Protein AF-A0A1I2U580-F1 (afdb_monomer_lite)

Organism: NCBI:txid582675

Structure (mmCIF, N/CA/C/O backbone):
data_AF-A0A1I2U580-F1
#
_entry.id   AF-A0A1I2U580-F1
#
loop_
_atom_site.group_PDB
_atom_site.id
_atom_site.type_symbol
_atom_site.label_atom_id
_atom_site.label_alt_id
_atom_site.label_comp_id
_atom_site.label_asym_id
_atom_site.label_entity_id
_atom_site.label_seq_id
_atom_site.pdbx_PDB_ins_code
_atom_site.Cartn_x
_atom_site.Cartn_y
_atom_site.Cartn_z
_atom_site.occupancy
_atom_site.B_iso_or_equiv
_atom_site.auth_seq_id
_atom_site.auth_comp_id
_atom_site.auth_asym_id
_atom_site.auth_atom_id
_atom_site.pdbx_PDB_model_num
ATOM 1 N N . HIS A 1 1 ? 8.009 1.597 -25.641 1.00 54.72 1 HIS A N 1
ATOM 2 C CA . HIS A 1 1 ? 7.870 2.939 -26.244 1.00 54.72 1 HIS A CA 1
ATOM 3 C C . HIS A 1 1 ? 6.520 3.072 -26.945 1.00 54.72 1 HIS A C 1
ATOM 5 O O . HIS A 1 1 ? 6.481 3.372 -28.128 1.00 54.72 1 HIS A O 1
ATOM 11 N N . ASP A 1 2 ? 5.416 2.841 -26.228 1.00 80.31 2 ASP A N 1
ATOM 12 C CA . ASP A 1 2 ? 4.072 2.912 -26.809 1.00 80.31 2 ASP A CA 1
ATOM 13 C C . ASP A 1 2 ? 3.211 3.863 -25.955 1.00 80.31 2 ASP A C 1
ATOM 15 O O . ASP A 1 2 ? 2.846 3.512 -24.826 1.00 80.31 2 ASP A O 1
ATOM 19 N N . PRO A 1 3 ? 2.983 5.111 -26.410 1.00 82.62 3 PRO A N 1
ATOM 20 C CA . PRO A 1 3 ? 2.355 6.161 -25.606 1.00 82.62 3 PRO A CA 1
ATOM 21 C C . PRO A 1 3 ? 0.949 5.802 -25.115 1.00 82.62 3 PRO A C 1
ATOM 23 O O . PRO A 1 3 ? 0.558 6.216 -24.025 1.00 82.62 3 PRO A O 1
ATOM 26 N N . LEU A 1 4 ? 0.203 5.000 -25.882 1.00 90.56 4 LEU A N 1
ATOM 27 C CA . LEU A 1 4 ? -1.142 4.552 -25.511 1.00 90.56 4 LEU A CA 1
ATOM 28 C C . LEU A 1 4 ? -1.125 3.691 -24.247 1.00 90.56 4 LEU A C 1
ATOM 30 O O . LEU A 1 4 ? -1.851 3.971 -23.293 1.00 90.56 4 LEU A O 1
ATOM 34 N N . TRP A 1 5 ? -0.256 2.680 -24.214 1.00 85.50 5 TRP A N 1
ATOM 35 C CA . TRP A 1 5 ? -0.105 1.813 -23.047 1.00 85.50 5 TRP A CA 1
ATOM 36 C C . TRP A 1 5 ? 0.381 2.582 -21.826 1.00 85.50 5 TRP A C 1
ATOM 38 O O . TRP A 1 5 ? -0.103 2.341 -20.724 1.00 85.50 5 TRP A O 1
ATOM 48 N N . PHE A 1 6 ? 1.279 3.550 -22.017 1.00 82.94 6 PHE A N 1
ATOM 49 C CA . PHE A 1 6 ? 1.729 4.414 -20.931 1.00 82.94 6 PHE A CA 1
ATOM 50 C C . PHE A 1 6 ? 0.571 5.201 -20.300 1.00 82.94 6 PHE A C 1
ATOM 52 O O . PHE A 1 6 ? 0.442 5.211 -19.076 1.00 82.94 6 PHE A O 1
ATOM 59 N N . VAL A 1 7 ? -0.292 5.821 -21.113 1.00 88.69 7 VAL A N 1
ATOM 60 C CA . VAL A 1 7 ? -1.434 6.608 -20.618 1.00 88.69 7 VAL A CA 1
ATOM 61 C C . VAL A 1 7 ? -2.450 5.717 -19.903 1.00 88.69 7 VAL A C 1
ATOM 63 O O . VAL A 1 7 ? -2.867 6.039 -18.791 1.00 88.69 7 VAL A O 1
ATOM 66 N N . LEU A 1 8 ? -2.812 4.580 -20.502 1.00 91.25 8 LEU A N 1
ATOM 67 C CA . LEU A 1 8 ? -3.799 3.662 -19.928 1.00 91.25 8 LEU A CA 1
ATOM 68 C C . LEU A 1 8 ? -3.315 3.042 -18.611 1.00 91.25 8 LEU A C 1
ATOM 70 O O . LEU A 1 8 ? -4.041 3.069 -17.617 1.00 91.25 8 LEU A O 1
ATOM 74 N N . LEU A 1 9 ? -2.083 2.524 -18.580 1.00 87.50 9 LEU A N 1
ATOM 75 C CA . LEU A 1 9 ? -1.513 1.914 -17.376 1.00 87.50 9 LEU A CA 1
ATOM 76 C C . LEU A 1 9 ? -1.306 2.950 -16.270 1.00 87.50 9 LEU A C 1
ATOM 78 O O . LEU A 1 9 ? -1.624 2.671 -15.117 1.00 87.50 9 LEU A O 1
ATOM 82 N N . SER A 1 10 ? -0.850 4.161 -16.610 1.00 85.12 10 SER A N 1
ATOM 83 C CA . SER A 1 10 ? -0.733 5.246 -15.629 1.00 85.12 10 SER A CA 1
ATOM 84 C C . SER A 1 10 ? -2.096 5.613 -15.046 1.00 85.12 10 SER A C 1
ATOM 86 O O . SER A 1 10 ? -2.227 5.719 -13.828 1.00 85.12 10 SER A O 1
ATOM 88 N N . GLY A 1 11 ? -3.129 5.740 -15.887 1.00 86.75 11 GLY A N 1
ATOM 89 C CA . GLY A 1 11 ? -4.498 5.996 -15.438 1.00 86.75 11 GLY A CA 1
ATOM 90 C C . GLY A 1 11 ? -5.009 4.925 -14.472 1.00 86.75 11 GLY A C 1
ATOM 91 O O . GLY A 1 11 ? -5.550 5.257 -13.419 1.00 86.75 11 GLY A O 1
ATOM 92 N N . PHE A 1 12 ? -4.766 3.647 -14.777 1.00 87.00 12 PHE A N 1
ATOM 93 C CA . PHE A 1 12 ? -5.152 2.534 -13.906 1.00 87.00 12 PHE A CA 1
ATOM 94 C C . PHE A 1 12 ? -4.420 2.563 -12.557 1.00 87.00 12 PHE A C 1
ATOM 96 O O . PHE A 1 12 ? -5.037 2.383 -11.506 1.00 87.00 12 PHE A O 1
ATOM 103 N N . VAL A 1 13 ? -3.114 2.846 -12.570 1.00 85.00 13 VAL A N 1
ATOM 104 C CA . VAL A 1 13 ? -2.313 2.979 -11.345 1.00 85.00 13 VAL A CA 1
ATOM 105 C C . VAL A 1 13 ? -2.831 4.125 -10.476 1.00 85.00 13 VAL A C 1
ATOM 107 O O . VAL A 1 13 ? -3.021 3.930 -9.276 1.00 85.00 13 VAL A O 1
ATOM 110 N N . PHE A 1 14 ? -3.109 5.296 -11.059 1.00 82.88 14 PHE A N 1
ATOM 111 C CA . PHE A 1 14 ? -3.647 6.440 -10.315 1.00 82.88 14 PHE A CA 1
ATOM 112 C C . PHE A 1 14 ? -5.050 6.183 -9.766 1.00 82.88 14 PHE A C 1
ATOM 114 O O . PHE A 1 14 ? -5.333 6.577 -8.634 1.00 82.88 14 PHE A O 1
ATOM 121 N N . PHE A 1 15 ? -5.902 5.497 -10.530 1.00 85.19 15 PHE A N 1
ATOM 122 C CA . PHE A 1 15 ? -7.233 5.097 -10.080 1.00 85.19 15 PHE A CA 1
ATOM 123 C C . PHE A 1 15 ? -7.151 4.207 -8.830 1.00 85.19 15 PHE A C 1
ATOM 125 O O . PHE A 1 15 ? -7.734 4.539 -7.798 1.00 85.19 15 PHE A O 1
ATOM 132 N N . ALA A 1 16 ? -6.337 3.146 -8.880 1.00 83.25 16 ALA A N 1
ATOM 133 C CA . ALA A 1 16 ? -6.127 2.253 -7.741 1.00 83.25 16 ALA A CA 1
ATOM 134 C C . ALA A 1 16 ? -5.504 2.979 -6.534 1.00 83.25 16 ALA A C 1
ATOM 136 O O . ALA A 1 16 ? -5.896 2.751 -5.389 1.00 83.25 16 ALA A O 1
ATOM 137 N N . TRP A 1 17 ? -4.556 3.892 -6.775 1.00 80.38 17 TRP A N 1
ATOM 138 C CA . TRP A 1 17 ? -3.964 4.714 -5.719 1.00 80.38 17 TRP A CA 1
ATOM 139 C C . TRP A 1 17 ? -5.017 5.584 -5.014 1.00 80.38 17 TRP A C 1
ATOM 141 O O . TRP A 1 17 ? -5.041 5.620 -3.784 1.00 80.38 17 TRP A O 1
ATOM 151 N N . GLY A 1 18 ? -5.907 6.254 -5.754 1.00 78.56 18 GLY A N 1
ATOM 152 C CA . GLY A 1 18 ? -6.930 7.141 -5.184 1.00 78.56 18 GLY A CA 1
ATOM 153 C C . GLY A 1 18 ? -7.900 6.432 -4.232 1.00 78.56 18 GLY A C 1
ATOM 154 O O . GLY A 1 18 ? -8.187 6.936 -3.139 1.00 78.56 18 GLY A O 1
ATOM 155 N N . GLU A 1 19 ? -8.349 5.232 -4.602 1.00 81.31 19 GLU A N 1
ATOM 156 C CA . GLU A 1 19 ? -9.199 4.405 -3.737 1.00 81.31 19 GLU A CA 1
ATOM 157 C C . GLU A 1 19 ? -8.454 3.978 -2.466 1.00 81.31 19 GLU A C 1
ATOM 159 O O . GLU A 1 19 ? -8.979 4.108 -1.362 1.00 81.31 19 GLU A O 1
ATOM 164 N N . ILE A 1 20 ? -7.191 3.559 -2.584 1.00 78.88 20 ILE A N 1
ATOM 165 C CA . ILE A 1 20 ? -6.354 3.168 -1.441 1.00 78.88 20 ILE A CA 1
ATOM 166 C C . ILE A 1 20 ? -6.173 4.344 -0.464 1.00 78.88 20 ILE A C 1
ATOM 168 O O . ILE A 1 20 ? -6.412 4.184 0.735 1.00 78.88 20 ILE A O 1
ATOM 172 N N . TYR A 1 21 ? -5.806 5.544 -0.928 1.00 75.00 21 TYR A N 1
ATOM 173 C CA . TYR A 1 21 ? -5.573 6.678 -0.015 1.00 75.00 21 TYR A CA 1
ATOM 174 C C . TYR A 1 21 ? -6.812 7.188 0.699 1.00 75.00 21 TYR A C 1
ATOM 176 O O . TYR A 1 21 ? -6.664 7.816 1.745 1.00 75.00 21 TYR A O 1
ATOM 184 N N . SER A 1 22 ? -8.002 6.942 0.162 1.00 78.81 22 SER A N 1
ATOM 185 C CA . SER A 1 22 ? -9.260 7.320 0.809 1.00 78.81 22 SER A CA 1
ATOM 186 C C . SER A 1 22 ? -9.802 6.204 1.715 1.00 78.81 22 SER A C 1
ATOM 188 O O . SER A 1 22 ? -10.264 6.482 2.827 1.00 78.81 22 SER A O 1
ATOM 190 N N . LEU A 1 23 ? -9.675 4.937 1.304 1.00 80.69 23 LEU A N 1
ATOM 191 C CA . LEU A 1 23 ? -10.134 3.770 2.065 1.00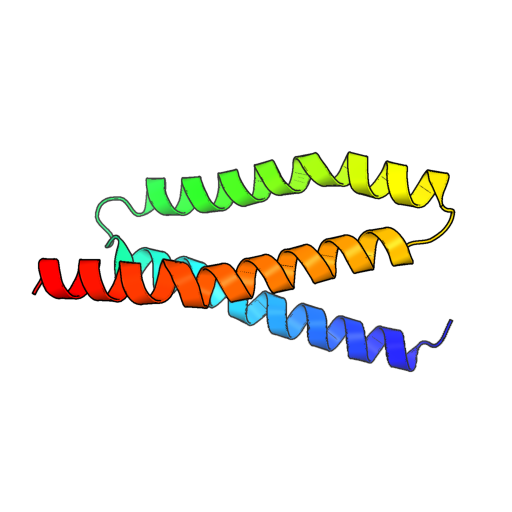 80.69 23 LEU A CA 1
ATOM 192 C C . LEU A 1 23 ? -9.241 3.444 3.267 1.00 80.69 23 LEU A C 1
ATOM 194 O O . LEU A 1 23 ? -9.746 3.061 4.320 1.00 80.69 23 LEU A O 1
ATOM 198 N N . PHE A 1 24 ? -7.918 3.589 3.169 1.00 77.69 24 PHE A N 1
ATOM 199 C CA . PHE A 1 24 ? -7.028 3.243 4.286 1.00 77.69 24 PHE A CA 1
ATOM 200 C C . PHE A 1 24 ? -7.229 4.131 5.527 1.00 77.69 24 PHE A C 1
ATOM 202 O O . PHE A 1 24 ? -7.351 3.590 6.627 1.00 77.69 24 PHE A O 1
ATOM 209 N N . PRO A 1 25 ? -7.305 5.471 5.414 1.00 74.62 25 PRO A N 1
ATOM 210 C CA . PRO A 1 25 ? -7.575 6.323 6.567 1.00 74.62 25 PRO A CA 1
ATOM 211 C C . PRO A 1 25 ? -8.966 6.087 7.158 1.00 74.62 25 PRO A C 1
ATOM 213 O O . PRO A 1 25 ? -9.079 5.956 8.373 1.00 74.62 25 PRO A O 1
ATOM 216 N N . SER A 1 26 ? -10.001 5.967 6.318 1.00 78.31 26 SER A N 1
ATOM 217 C CA . SER A 1 26 ? -11.375 5.713 6.779 1.00 78.31 26 SER A CA 1
ATOM 218 C C . SER A 1 26 ? -11.499 4.363 7.489 1.00 78.31 26 SER A C 1
ATOM 220 O O . SER A 1 26 ? -12.006 4.310 8.603 1.00 78.31 26 SER A O 1
ATOM 222 N N . THR A 1 27 ? -10.923 3.291 6.939 1.00 76.25 27 THR A N 1
ATOM 223 C CA . THR A 1 27 ? -10.900 1.974 7.605 1.00 76.25 27 THR A CA 1
ATOM 224 C C . THR A 1 27 ? -10.091 1.965 8.904 1.00 76.25 27 THR A C 1
ATOM 226 O O . THR A 1 27 ? -10.450 1.248 9.844 1.00 76.25 27 THR A O 1
ATOM 229 N N . CYS A 1 28 ? -9.020 2.760 8.992 1.00 73.69 28 CYS A N 1
ATOM 230 C CA . CYS A 1 28 ? -8.258 2.945 10.225 1.00 73.69 28 CYS A CA 1
ATOM 231 C C . CYS A 1 28 ? -9.106 3.665 11.290 1.00 73.69 28 CYS A C 1
ATOM 233 O O . CYS A 1 28 ? -9.174 3.207 12.432 1.00 73.69 28 CYS A O 1
ATOM 235 N N . THR A 1 29 ? -9.819 4.731 10.913 1.00 73.12 29 THR A N 1
ATOM 236 C CA . THR A 1 29 ? -10.763 5.435 11.793 1.00 73.12 29 THR A CA 1
ATOM 237 C C . THR A 1 29 ? -11.921 4.537 12.232 1.00 73.12 29 THR A C 1
ATOM 239 O O . THR A 1 29 ? -12.227 4.509 13.422 1.00 73.12 29 THR A O 1
ATOM 242 N N . ASP A 1 30 ? -12.503 3.748 11.328 1.00 73.31 30 ASP A N 1
ATOM 243 C CA . ASP A 1 30 ? -13.596 2.818 11.645 1.00 73.31 30 ASP A CA 1
ATOM 244 C C . ASP A 1 30 ? -13.157 1.700 12.603 1.00 73.31 30 ASP A C 1
ATOM 246 O O . ASP A 1 30 ? -13.947 1.230 13.419 1.00 73.31 30 ASP A O 1
ATOM 250 N N . THR A 1 31 ? -11.895 1.262 12.527 1.00 69.94 31 THR A N 1
ATOM 251 C CA . THR A 1 31 ? -11.394 0.141 13.343 1.00 69.94 31 THR A CA 1
ATOM 252 C C . THR A 1 31 ? -10.855 0.588 14.705 1.00 69.94 31 THR A C 1
ATOM 254 O O . THR A 1 31 ? -11.068 -0.100 15.703 1.00 69.94 31 THR A O 1
ATOM 257 N N . PHE A 1 32 ? -10.144 1.719 14.768 1.00 69.88 32 PHE A N 1
ATOM 258 C CA . PHE A 1 32 ? -9.479 2.198 15.990 1.00 69.88 32 PHE A CA 1
ATOM 259 C C . PHE A 1 32 ? -10.214 3.356 16.686 1.00 69.88 32 PHE A C 1
ATOM 261 O O . PHE A 1 32 ? -9.861 3.724 1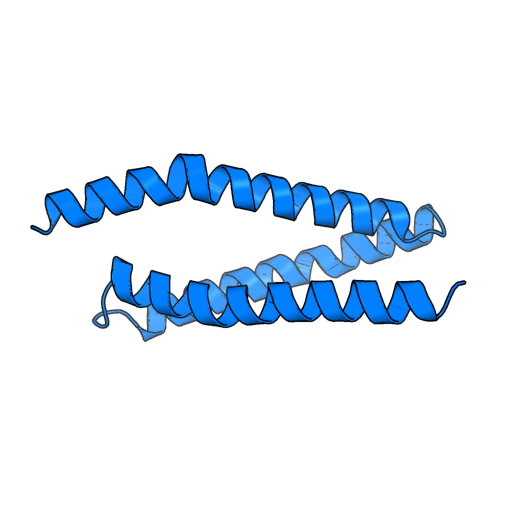7.809 1.00 69.88 32 PHE A O 1
ATOM 268 N N . GLY A 1 33 ? -11.240 3.924 16.049 1.00 67.31 33 GLY A N 1
ATOM 269 C CA . GLY A 1 33 ? -11.996 5.063 16.556 1.00 67.31 33 GLY A CA 1
ATOM 270 C C . GLY A 1 33 ? -11.236 6.391 16.480 1.00 67.31 33 GLY A C 1
ATOM 271 O O . GLY A 1 33 ? -10.065 6.477 16.102 1.00 67.31 33 GLY A O 1
ATOM 272 N N . THR A 1 34 ? -11.913 7.469 16.870 1.00 65.94 34 THR A N 1
ATOM 273 C CA . THR A 1 34 ? -11.390 8.845 16.796 1.00 65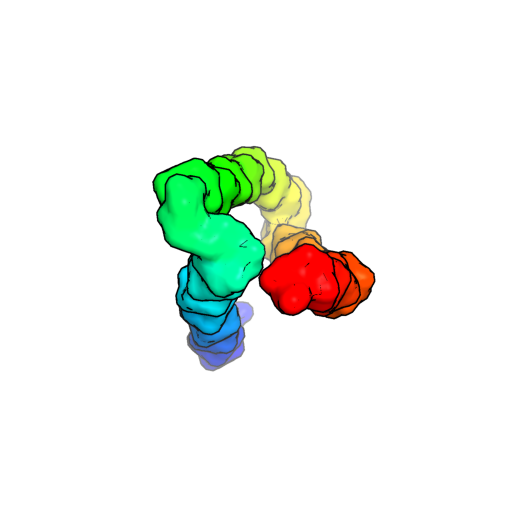.94 34 THR A CA 1
ATOM 274 C C . THR A 1 34 ? -10.537 9.250 18.002 1.00 65.94 34 THR A C 1
ATOM 276 O O . THR A 1 34 ? -9.839 10.261 17.945 1.00 65.94 34 THR A O 1
ATOM 279 N N . LYS A 1 35 ? -10.527 8.449 19.079 1.00 66.56 35 LYS A N 1
ATOM 280 C CA . LYS A 1 35 ? -9.827 8.758 20.341 1.00 66.56 35 LYS 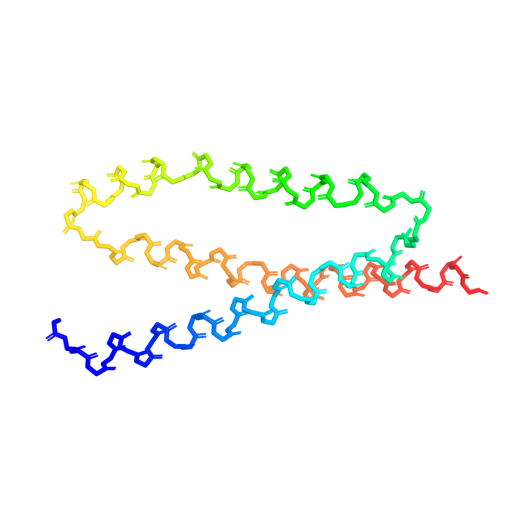A CA 1
ATOM 281 C C . LYS A 1 35 ? -8.310 8.945 20.175 1.00 66.56 35 LYS A C 1
ATOM 283 O O . LYS A 1 35 ? -7.732 9.780 20.860 1.00 66.56 35 LYS A O 1
ATOM 288 N N . PHE A 1 36 ? -7.681 8.210 19.253 1.00 73.25 36 PHE A N 1
ATOM 289 C CA . PHE A 1 36 ? -6.251 8.325 18.919 1.00 73.25 36 PHE A CA 1
ATOM 290 C C . PHE A 1 36 ? -6.026 8.697 17.442 1.00 73.25 36 PHE A C 1
ATOM 292 O O . PHE A 1 36 ? -5.098 8.206 16.799 1.00 73.25 36 PHE A O 1
ATOM 299 N N . ALA A 1 37 ? -6.869 9.573 16.882 1.00 69.38 37 ALA A N 1
ATOM 300 C CA . ALA A 1 37 ? -6.816 9.936 15.462 1.00 69.38 37 ALA A CA 1
ATOM 301 C C . ALA A 1 37 ? -5.443 10.480 15.016 1.00 69.38 37 ALA A C 1
ATOM 303 O O . ALA A 1 37 ? -4.941 10.087 13.964 1.00 69.38 37 ALA A O 1
ATOM 304 N N . ALA A 1 38 ? -4.804 11.329 15.831 1.00 73.94 38 ALA A N 1
ATOM 305 C CA . ALA A 1 38 ? -3.487 11.890 15.519 1.00 73.94 38 ALA A CA 1
ATOM 306 C C . ALA A 1 38 ? -2.387 10.813 15.480 1.00 73.94 38 ALA A C 1
ATOM 308 O O . ALA A 1 38 ? -1.552 10.811 14.579 1.00 73.94 38 ALA A O 1
ATOM 309 N N . THR A 1 39 ? -2.414 9.859 16.415 1.00 75.88 39 THR A N 1
ATOM 310 C CA . THR A 1 39 ? -1.467 8.735 16.461 1.00 75.88 39 THR A CA 1
ATOM 311 C C . THR A 1 39 ? -1.667 7.787 15.280 1.00 75.88 39 THR A C 1
ATOM 313 O O . THR A 1 39 ? -0.692 7.375 14.655 1.00 75.88 39 THR A O 1
ATOM 316 N N . ASN A 1 40 ? -2.919 7.492 14.922 1.00 75.00 40 ASN A N 1
ATOM 317 C CA . ASN A 1 40 ? -3.252 6.628 13.788 1.00 75.00 40 ASN A CA 1
ATOM 318 C C . ASN A 1 40 ? -2.823 7.251 12.452 1.00 75.00 40 ASN A C 1
ATOM 320 O O . ASN A 1 40 ? -2.218 6.577 11.617 1.00 75.00 40 ASN A O 1
ATOM 324 N N . ALA A 1 41 ? -3.075 8.551 12.266 1.00 77.31 41 ALA A N 1
ATOM 325 C CA . ALA A 1 41 ? -2.577 9.287 11.109 1.00 77.31 41 ALA A CA 1
ATOM 326 C C . ALA A 1 41 ? -1.040 9.321 11.092 1.00 77.31 41 ALA A C 1
ATOM 328 O O . ALA A 1 41 ? -0.433 9.063 10.052 1.00 77.31 41 ALA A O 1
ATOM 329 N N . GLY A 1 42 ? -0.409 9.561 12.246 1.00 80.88 42 GLY A N 1
ATOM 330 C CA . GLY A 1 42 ? 1.045 9.524 12.403 1.00 80.88 42 GLY A CA 1
ATOM 331 C C . GLY A 1 42 ? 1.651 8.189 11.969 1.00 80.88 42 GLY A C 1
ATOM 332 O O . GLY A 1 42 ? 2.616 8.180 11.212 1.00 80.88 42 GLY A O 1
ATOM 333 N N . LEU A 1 43 ? 1.041 7.061 12.349 1.00 83.06 43 LEU A N 1
ATOM 334 C CA . LEU A 1 43 ? 1.485 5.727 11.934 1.00 83.06 43 LEU A CA 1
ATOM 335 C C . LEU A 1 43 ? 1.418 5.541 10.408 1.00 83.06 43 LEU A C 1
ATOM 337 O O . LEU A 1 43 ? 2.356 5.005 9.817 1.00 83.06 43 LEU A O 1
ATOM 341 N N . LEU A 1 44 ? 0.347 6.016 9.759 1.00 79.94 44 LEU A N 1
ATOM 342 C CA . LEU A 1 44 ? 0.215 5.960 8.297 1.00 79.94 44 LEU A CA 1
ATOM 343 C C . LEU A 1 44 ? 1.314 6.774 7.597 1.00 79.94 44 LEU A C 1
ATOM 345 O O . LEU A 1 44 ? 1.878 6.317 6.603 1.00 79.94 44 LEU A O 1
ATOM 349 N N . TYR A 1 45 ? 1.656 7.957 8.115 1.00 82.75 45 TYR A N 1
ATOM 350 C CA . TYR A 1 45 ? 2.752 8.763 7.569 1.00 82.75 45 TYR A CA 1
ATOM 351 C C . TYR A 1 45 ? 4.128 8.155 7.840 1.00 82.75 45 TYR A C 1
ATOM 353 O O . TYR A 1 45 ? 4.980 8.189 6.953 1.00 82.75 45 TYR A O 1
ATOM 361 N N . THR A 1 46 ? 4.333 7.533 9.001 1.00 86.25 46 THR A N 1
ATOM 362 C CA . THR A 1 46 ? 5.552 6.765 9.281 1.00 86.25 46 THR A CA 1
ATOM 363 C C . THR A 1 46 ? 5.704 5.626 8.283 1.00 86.25 46 THR A C 1
ATOM 365 O O . THR A 1 46 ? 6.768 5.494 7.690 1.00 86.25 46 THR A O 1
ATOM 368 N N . ALA A 1 47 ? 4.637 4.867 8.007 1.00 85.69 47 ALA A N 1
ATOM 369 C CA . ALA A 1 47 ? 4.670 3.804 7.005 1.00 85.69 47 ALA A CA 1
ATOM 370 C C . ALA A 1 47 ? 5.048 4.333 5.607 1.00 85.69 47 ALA A C 1
ATOM 372 O O . ALA A 1 47 ? 5.882 3.729 4.930 1.00 85.69 47 ALA A O 1
ATOM 373 N N . LYS A 1 48 ? 4.510 5.494 5.195 1.00 82.56 48 LYS A N 1
ATOM 374 C CA . LYS A 1 48 ? 4.920 6.163 3.944 1.00 82.56 48 LYS A CA 1
ATOM 375 C C . LYS A 1 48 ? 6.401 6.550 3.957 1.00 82.56 48 LYS A C 1
ATOM 377 O O . LYS A 1 48 ? 7.101 6.299 2.980 1.00 82.56 48 LYS A O 1
ATOM 382 N N . GLY A 1 49 ? 6.882 7.132 5.056 1.00 84.81 49 GLY A N 1
ATOM 383 C CA . GLY A 1 49 ? 8.288 7.502 5.225 1.00 84.81 49 GLY A CA 1
ATOM 384 C C . GLY A 1 49 ? 9.217 6.290 5.164 1.00 84.81 49 GLY A C 1
ATOM 385 O O . GLY A 1 49 ? 10.215 6.316 4.452 1.00 84.81 49 GLY A O 1
ATOM 386 N N . THR A 1 50 ? 8.853 5.191 5.827 1.00 88.06 50 THR A N 1
ATOM 387 C CA . THR A 1 50 ? 9.601 3.930 5.778 1.00 88.06 50 THR A CA 1
ATOM 388 C C . THR A 1 50 ? 9.640 3.350 4.365 1.00 88.06 50 THR A C 1
ATOM 390 O O . THR A 1 50 ? 10.697 2.907 3.928 1.00 88.06 50 THR A O 1
ATOM 393 N N . ALA A 1 51 ? 8.534 3.401 3.616 1.00 85.31 51 ALA A N 1
ATOM 394 C CA . ALA A 1 51 ? 8.520 2.964 2.221 1.00 85.31 51 ALA A CA 1
ATOM 395 C C . ALA A 1 51 ? 9.438 3.826 1.333 1.00 85.31 51 ALA A C 1
ATOM 397 O O . ALA A 1 51 ? 10.129 3.292 0.465 1.00 85.31 51 ALA A O 1
ATOM 398 N N . ALA A 1 52 ? 9.513 5.139 1.579 1.00 87.62 52 ALA A N 1
ATOM 399 C CA . ALA A 1 52 ? 10.401 6.036 0.839 1.00 87.62 52 ALA A CA 1
ATOM 400 C C . ALA A 1 52 ? 11.893 5.687 1.018 1.00 87.62 52 ALA A C 1
ATOM 402 O O . ALA A 1 52 ? 12.685 5.905 0.102 1.00 87.62 52 ALA A O 1
ATOM 403 N N . LEU A 1 53 ? 12.279 5.071 2.142 1.00 90.75 53 LEU A N 1
ATOM 404 C CA . LEU A 1 53 ? 13.653 4.598 2.369 1.00 90.75 53 LEU A CA 1
ATOM 405 C C . LEU A 1 53 ? 14.064 3.446 1.439 1.00 90.75 53 LEU A C 1
ATOM 407 O O . LEU A 1 53 ? 15.255 3.190 1.288 1.00 90.75 53 LEU A O 1
ATOM 411 N N . LEU A 1 54 ? 13.108 2.762 0.801 1.00 87.19 54 LEU A N 1
ATOM 412 C CA . LEU A 1 54 ? 13.382 1.700 -0.174 1.00 87.19 54 LEU A CA 1
ATOM 413 C C . LEU A 1 54 ? 13.605 2.240 -1.597 1.00 87.19 54 LEU A C 1
ATOM 415 O O . LEU A 1 54 ? 14.101 1.513 -2.458 1.00 87.19 54 LEU A O 1
ATOM 419 N N . VAL A 1 55 ? 13.295 3.514 -1.856 1.00 88.38 55 VAL A N 1
ATOM 420 C CA . VAL A 1 55 ? 13.469 4.144 -3.177 1.00 88.38 55 VAL A CA 1
ATOM 421 C C . VAL A 1 55 ? 14.932 4.128 -3.654 1.00 88.38 55 VAL A C 1
ATOM 423 O O . VAL A 1 55 ? 15.162 3.776 -4.811 1.00 88.38 55 VAL A O 1
ATOM 426 N N . PRO A 1 56 ? 15.949 4.419 -2.816 1.00 88.81 56 PRO A N 1
ATOM 427 C CA . PRO A 1 56 ? 17.350 4.297 -3.222 1.00 88.81 56 PRO A CA 1
ATOM 428 C C . PRO A 1 56 ? 17.733 2.875 -3.651 1.00 88.81 56 PRO A C 1
ATOM 430 O O . PRO A 1 56 ? 18.481 2.708 -4.612 1.00 88.81 56 PRO A O 1
ATOM 433 N N . ALA A 1 57 ? 17.190 1.848 -2.987 1.00 86.56 57 ALA A N 1
ATOM 434 C CA . ALA A 1 57 ? 17.431 0.453 -3.354 1.00 86.56 57 ALA A CA 1
ATOM 435 C C . ALA A 1 57 ? 16.798 0.108 -4.713 1.00 86.56 57 ALA A C 1
ATOM 437 O O . ALA A 1 57 ? 17.431 -0.553 -5.536 1.00 86.56 57 ALA A O 1
ATOM 438 N N . ALA A 1 58 ? 15.590 0.612 -4.986 1.00 85.50 58 ALA A N 1
ATOM 439 C CA . ALA A 1 58 ? 14.954 0.484 -6.297 1.00 85.50 58 ALA A CA 1
ATOM 440 C C . ALA A 1 58 ? 15.772 1.175 -7.404 1.00 85.50 58 ALA A C 1
ATOM 442 O O . ALA A 1 58 ? 15.999 0.588 -8.462 1.00 85.50 58 ALA A O 1
ATOM 443 N N . ASN A 1 59 ? 16.288 2.379 -7.139 1.00 87.12 59 ASN A N 1
ATOM 444 C CA . ASN A 1 59 ? 17.151 3.101 -8.077 1.00 87.12 59 ASN A CA 1
ATOM 445 C C . ASN A 1 59 ? 18.474 2.368 -8.336 1.00 87.12 59 ASN A C 1
ATOM 447 O O . ASN A 1 59 ? 18.978 2.401 -9.455 1.00 87.12 59 ASN A O 1
ATOM 451 N N . TYR A 1 60 ? 19.047 1.705 -7.330 1.00 89.06 60 TYR A N 1
ATOM 452 C CA . TYR A 1 60 ? 20.245 0.883 -7.516 1.00 89.06 60 TYR A CA 1
ATOM 453 C C . TYR A 1 60 ? 19.967 -0.335 -8.413 1.00 89.06 60 TYR A C 1
ATOM 455 O O . TYR A 1 60 ? 20.740 -0.619 -9.326 1.00 89.06 60 TYR A O 1
ATOM 463 N N . LEU A 1 61 ? 18.833 -1.011 -8.201 1.00 85.75 61 LEU A N 1
ATOM 464 C CA . LEU A 1 61 ? 18.362 -2.132 -9.028 1.00 85.75 61 LEU A CA 1
ATOM 465 C C . LEU A 1 61 ? 18.159 -1.737 -10.496 1.00 85.75 61 LEU A C 1
ATOM 467 O O . LEU A 1 61 ? 18.521 -2.484 -11.406 1.00 85.75 61 LEU A O 1
ATOM 471 N N . GLN A 1 62 ? 17.601 -0.549 -10.719 1.00 88.69 62 GLN A N 1
ATOM 472 C CA . GLN A 1 62 ? 17.411 0.005 -12.054 1.00 88.69 62 GLN A CA 1
ATOM 473 C C . GLN A 1 62 ? 18.745 0.351 -12.726 1.00 88.69 62 GLN A C 1
ATOM 475 O O . GLN A 1 62 ? 18.933 0.039 -13.901 1.00 88.69 62 GLN A O 1
ATOM 480 N N . GLN A 1 63 ? 19.687 0.941 -11.987 1.00 86.75 63 GLN A N 1
ATOM 481 C CA . GLN A 1 63 ? 21.017 1.272 -12.505 1.00 86.75 63 GLN A CA 1
ATOM 482 C C . GLN A 1 63 ? 21.833 0.028 -12.874 1.00 86.75 63 GLN A C 1
ATOM 484 O O . GLN A 1 63 ? 22.517 0.038 -13.894 1.00 86.75 63 GLN A O 1
ATOM 489 N N . SER A 1 64 ? 21.753 -1.046 -12.084 1.00 84.44 64 SER A N 1
ATOM 490 C CA . SER A 1 64 ? 22.493 -2.284 -12.357 1.00 84.44 64 SER A CA 1
ATOM 491 C C . SER A 1 64 ? 21.893 -3.104 -13.502 1.00 84.44 64 SER A C 1
ATOM 493 O O . SER A 1 64 ? 22.634 -3.704 -14.277 1.00 84.44 64 SER A O 1
ATOM 495 N N . SER A 1 65 ? 20.564 -3.109 -13.635 1.00 79.69 65 SER A N 1
ATOM 496 C CA . SER A 1 65 ? 19.849 -3.896 -14.652 1.00 79.69 65 SER A CA 1
ATOM 497 C C . SER A 1 65 ? 19.579 -3.115 -15.944 1.00 79.69 65 SER A C 1
ATOM 499 O O . SER A 1 65 ? 19.008 -3.674 -16.882 1.00 79.69 65 SER A O 1
ATOM 501 N N . ALA A 1 66 ? 19.905 -1.814 -15.968 1.00 82.06 66 ALA A N 1
ATOM 502 C CA . ALA A 1 66 ? 19.563 -0.839 -17.011 1.00 82.06 66 ALA A CA 1
ATOM 503 C C . ALA A 1 66 ? 18.071 -0.832 -17.425 1.00 82.06 66 ALA A C 1
ATOM 505 O O . ALA A 1 66 ? 17.711 -0.329 -18.489 1.00 82.06 66 ALA A O 1
ATOM 506 N N . SER A 1 67 ? 17.189 -1.393 -16.592 1.00 82.38 67 SER A N 1
ATOM 507 C CA . SER A 1 67 ? 15.778 -1.640 -16.892 1.00 82.38 67 SER A CA 1
ATOM 508 C C . SER A 1 67 ? 14.912 -1.433 -15.652 1.00 82.38 67 SER A C 1
ATOM 510 O O . SER A 1 67 ? 15.341 -1.647 -14.518 1.00 82.38 67 SER A O 1
ATOM 512 N N . TRP A 1 68 ? 13.671 -0.995 -15.873 1.00 82.50 68 TRP A N 1
ATOM 513 C CA . TRP A 1 68 ? 12.688 -0.771 -14.807 1.00 82.50 68 TRP A CA 1
ATOM 514 C C . TRP A 1 68 ? 11.843 -2.010 -14.494 1.00 82.50 68 TRP A C 1
ATOM 516 O O . TRP A 1 68 ? 11.174 -2.045 -13.463 1.00 82.50 68 TRP A O 1
ATOM 526 N N . ASP A 1 69 ? 11.903 -3.039 -15.340 1.00 85.69 69 ASP A N 1
ATOM 527 C CA . ASP A 1 69 ? 11.065 -4.236 -15.233 1.00 85.69 69 ASP A CA 1
ATOM 528 C C . ASP A 1 69 ? 11.248 -4.948 -13.889 1.00 85.69 69 ASP A C 1
ATOM 530 O O . ASP A 1 69 ? 10.267 -5.329 -13.254 1.00 85.69 69 ASP A O 1
ATOM 534 N N . GLY A 1 70 ? 12.488 -5.049 -13.397 1.00 84.06 70 GLY A N 1
ATOM 535 C CA . GLY A 1 70 ? 12.774 -5.630 -12.083 1.00 84.06 70 GLY A CA 1
ATOM 536 C C . GLY A 1 70 ? 12.140 -4.841 -10.933 1.00 84.06 70 GLY A C 1
ATOM 537 O O . GLY A 1 70 ? 11.557 -5.428 -10.024 1.00 84.06 70 GLY A O 1
ATOM 538 N N . VAL A 1 71 ? 12.181 -3.507 -10.996 1.00 86.69 71 VAL A N 1
ATOM 539 C CA . VAL A 1 71 ? 11.555 -2.635 -9.988 1.00 86.69 71 VAL A CA 1
ATOM 540 C C . VAL A 1 71 ? 10.035 -2.777 -10.028 1.00 86.69 71 VAL A C 1
ATOM 542 O O . VAL A 1 71 ? 9.405 -2.929 -8.980 1.00 86.69 71 VAL A O 1
ATOM 545 N N . PHE A 1 72 ? 9.442 -2.786 -11.226 1.00 85.75 72 PHE A N 1
ATOM 546 C CA . PHE A 1 72 ? 8.003 -2.976 -11.391 1.00 85.75 72 PHE A CA 1
ATOM 547 C C . PHE A 1 72 ? 7.541 -4.361 -10.940 1.00 85.75 72 PHE A C 1
ATOM 549 O O . PHE A 1 72 ? 6.488 -4.464 -10.315 1.00 85.75 72 PHE A O 1
ATOM 556 N N . LEU A 1 73 ? 8.332 -5.411 -11.174 1.00 88.00 73 LEU A N 1
ATOM 557 C CA . LEU A 1 73 ? 8.014 -6.763 -10.720 1.00 88.00 73 LEU A CA 1
ATOM 558 C C . LEU A 1 73 ? 8.045 -6.868 -9.191 1.00 88.00 73 LEU A C 1
ATOM 560 O O . LEU A 1 73 ? 7.125 -7.429 -8.595 1.00 88.00 73 LEU A O 1
ATOM 564 N N . VAL A 1 74 ? 9.057 -6.282 -8.544 1.00 89.00 74 VAL A N 1
ATOM 565 C CA . VAL A 1 74 ? 9.135 -6.216 -7.076 1.00 89.00 74 VAL A CA 1
ATOM 566 C C . VAL A 1 74 ? 7.960 -5.414 -6.510 1.00 89.00 74 VAL A C 1
ATOM 568 O O . VAL A 1 74 ? 7.310 -5.859 -5.562 1.00 89.00 74 VAL A O 1
ATOM 571 N N . ALA A 1 75 ? 7.633 -4.268 -7.114 1.00 87.31 75 ALA A N 1
ATOM 572 C CA . ALA A 1 75 ? 6.490 -3.454 -6.709 1.00 87.31 75 ALA A CA 1
ATOM 573 C C . ALA A 1 75 ? 5.154 -4.201 -6.884 1.00 87.31 75 ALA A C 1
ATOM 575 O O . ALA A 1 75 ? 4.299 -4.155 -5.996 1.00 87.31 75 ALA A O 1
ATOM 576 N N . ALA A 1 76 ? 4.970 -4.928 -7.988 1.00 87.94 76 ALA A N 1
ATOM 577 C CA . ALA A 1 76 ? 3.792 -5.761 -8.217 1.00 87.94 76 ALA A CA 1
ATOM 578 C C . ALA A 1 76 ? 3.695 -6.889 -7.177 1.00 87.94 76 ALA A C 1
ATOM 580 O O . ALA A 1 76 ? 2.639 -7.077 -6.573 1.00 87.94 76 ALA A O 1
ATOM 581 N N . GLY A 1 77 ? 4.806 -7.579 -6.895 1.00 91.25 77 GLY A N 1
ATOM 582 C CA . GLY A 1 77 ? 4.881 -8.611 -5.860 1.00 91.25 77 GLY A CA 1
ATOM 583 C C . GLY A 1 77 ? 4.519 -8.084 -4.469 1.00 91.25 77 GLY A C 1
ATOM 584 O O . GLY A 1 77 ? 3.748 -8.720 -3.752 1.00 91.25 77 GLY A O 1
ATOM 585 N N . ALA A 1 78 ? 4.992 -6.888 -4.111 1.00 89.81 78 ALA A N 1
ATOM 586 C CA . ALA A 1 78 ? 4.635 -6.237 -2.852 1.00 89.81 78 ALA A CA 1
ATOM 587 C C . ALA A 1 78 ? 3.131 -5.913 -2.762 1.00 89.81 78 ALA A C 1
ATOM 589 O O . ALA A 1 78 ? 2.523 -6.133 -1.715 1.00 89.81 78 ALA A O 1
ATOM 590 N N . ASN A 1 79 ? 2.510 -5.454 -3.856 1.00 88.94 79 ASN A N 1
ATOM 591 C CA . ASN A 1 79 ? 1.062 -5.213 -3.907 1.00 88.94 79 ASN A CA 1
ATOM 592 C C . ASN A 1 79 ? 0.249 -6.511 -3.774 1.00 88.94 79 ASN A C 1
ATOM 594 O O . ASN A 1 79 ? -0.755 -6.535 -3.061 1.00 88.94 79 ASN A O 1
ATOM 598 N N . ILE A 1 80 ? 0.690 -7.599 -4.413 1.00 89.62 80 ILE A N 1
ATOM 599 C CA . ILE A 1 80 ? 0.050 -8.917 -4.283 1.00 89.62 80 ILE A CA 1
ATOM 600 C C . ILE A 1 80 ? 0.170 -9.426 -2.844 1.00 89.62 80 ILE A C 1
ATOM 602 O O . ILE A 1 80 ? -0.810 -9.881 -2.259 1.00 89.62 80 ILE A O 1
ATOM 606 N N . LEU A 1 81 ? 1.349 -9.312 -2.232 1.00 90.81 81 LEU A N 1
ATOM 607 C CA . LEU A 1 81 ? 1.533 -9.704 -0.837 1.00 90.81 81 LEU A CA 1
ATOM 608 C C . LEU A 1 81 ? 0.635 -8.877 0.096 1.00 90.81 81 LEU A C 1
ATOM 610 O O . LEU A 1 81 ? -0.009 -9.434 0.985 1.00 90.81 81 LEU A O 1
ATOM 614 N N . ALA A 1 82 ? 0.545 -7.565 -0.132 1.00 87.31 82 ALA A N 1
ATOM 615 C CA . ALA A 1 82 ? -0.333 -6.681 0.628 1.00 87.31 82 ALA A CA 1
ATOM 616 C C . ALA A 1 82 ? -1.816 -7.063 0.481 1.00 87.31 82 ALA A C 1
ATOM 618 O O . ALA A 1 82 ? -2.534 -7.083 1.482 1.00 87.31 82 ALA A O 1
ATOM 619 N N . SER A 1 83 ? -2.278 -7.419 -0.724 1.00 88.00 83 SER A N 1
ATOM 620 C CA . SER A 1 83 ? -3.668 -7.843 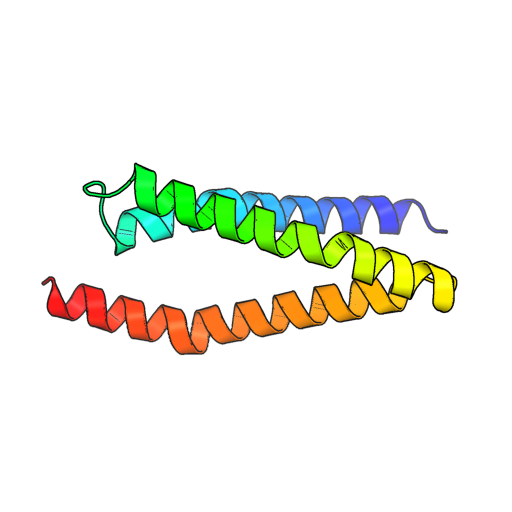-0.943 1.00 88.00 83 SER A CA 1
ATOM 621 C C . SER A 1 83 ? -3.978 -9.179 -0.257 1.00 88.00 83 SER A C 1
ATOM 623 O O . SER A 1 83 ? -5.022 -9.313 0.388 1.00 88.00 83 SER A O 1
ATOM 625 N N . ILE A 1 84 ? -3.042 -10.133 -0.292 1.00 90.69 84 ILE A N 1
ATOM 626 C CA . ILE A 1 84 ? -3.158 -11.406 0.432 1.00 90.69 84 ILE A CA 1
ATOM 627 C C . ILE A 1 84 ? -3.241 -11.154 1.940 1.00 90.69 84 ILE A C 1
ATOM 629 O O . ILE A 1 84 ? -4.136 -11.683 2.599 1.00 90.69 84 ILE A O 1
ATOM 633 N N . LEU A 1 85 ? -2.362 -10.314 2.496 1.00 87.38 85 LEU A N 1
ATOM 634 C CA . LEU A 1 85 ? -2.381 -9.964 3.920 1.00 87.38 85 LEU A CA 1
ATOM 635 C C . LEU A 1 85 ? -3.673 -9.239 4.322 1.00 87.38 85 LEU A C 1
ATOM 637 O O . LEU A 1 85 ? -4.223 -9.510 5.394 1.00 87.38 85 LEU A O 1
ATOM 641 N N . ALA A 1 86 ? -4.196 -8.364 3.460 1.00 85.88 86 ALA A N 1
ATOM 642 C CA . ALA A 1 86 ? -5.462 -7.678 3.698 1.00 85.88 86 ALA A CA 1
ATOM 643 C C . ALA A 1 86 ? -6.620 -8.677 3.881 1.00 85.88 86 ALA A C 1
ATOM 645 O O . ALA A 1 86 ? -7.426 -8.549 4.808 1.00 85.88 86 ALA A O 1
ATOM 646 N N . ILE A 1 87 ? -6.674 -9.713 3.040 1.00 85.62 87 ILE A N 1
ATOM 647 C CA . ILE A 1 87 ? -7.734 -10.727 3.080 1.00 85.62 87 ILE A CA 1
ATOM 648 C C . ILE A 1 87 ? -7.498 -11.742 4.204 1.00 85.62 87 ILE A C 1
ATOM 650 O O . ILE A 1 87 ? -8.419 -12.039 4.963 1.00 85.62 87 ILE A O 1
ATOM 654 N N . ALA A 1 88 ? -6.285 -12.278 4.319 1.00 86.56 88 ALA A N 1
ATOM 655 C CA . ALA A 1 88 ? -5.981 -13.388 5.217 1.00 86.56 88 ALA A CA 1
ATOM 656 C C . ALA A 1 88 ? -5.792 -12.956 6.677 1.00 86.56 88 ALA A C 1
ATOM 658 O O . ALA A 1 88 ? -6.101 -13.728 7.581 1.00 86.56 88 ALA A O 1
ATOM 659 N N . VAL A 1 89 ? -5.295 -11.739 6.927 1.00 84.50 89 VAL A N 1
ATOM 660 C CA . VAL A 1 89 ? -4.966 -11.260 8.280 1.00 84.50 89 VAL A CA 1
ATOM 661 C C . VAL A 1 89 ? -5.908 -10.144 8.713 1.00 84.50 89 VAL A C 1
ATOM 663 O O . VAL A 1 89 ? -6.553 -10.254 9.758 1.00 84.50 89 VAL A O 1
ATOM 666 N N . LEU A 1 90 ? -6.036 -9.089 7.903 1.00 82.12 90 LEU A N 1
ATOM 667 C CA . LEU A 1 90 ? -6.787 -7.892 8.292 1.00 82.12 90 LEU A CA 1
ATOM 668 C C . LEU A 1 90 ? -8.290 -8.175 8.417 1.00 82.12 90 LEU A C 1
ATOM 670 O O . LEU A 1 90 ? -8.913 -7.783 9.403 1.00 82.12 90 LEU A O 1
ATOM 674 N N . LYS A 1 91 ? -8.870 -8.903 7.454 1.00 81.25 91 LYS A N 1
ATOM 675 C CA . LYS A 1 91 ? -10.299 -9.251 7.447 1.00 81.25 91 LYS A CA 1
ATOM 676 C C . LYS A 1 91 ? -10.735 -10.065 8.680 1.00 81.25 91 LYS A C 1
ATOM 678 O O . LYS A 1 91 ? -11.674 -9.622 9.349 1.00 81.25 91 LYS A O 1
ATOM 683 N N . PRO A 1 92 ? -10.095 -11.198 9.048 1.00 82.19 92 PRO A N 1
ATOM 684 C CA . PRO A 1 92 ? -10.484 -11.936 10.251 1.00 82.19 92 PRO A CA 1
ATOM 685 C C . PRO A 1 92 ? -10.131 -11.192 11.540 1.00 82.19 92 PRO A C 1
ATOM 687 O O . PRO A 1 92 ? -10.866 -11.300 12.521 1.00 82.19 92 PRO A O 1
ATOM 690 N N . TRP A 1 93 ? -9.042 -10.417 11.562 1.00 81.00 93 TRP A N 1
ATOM 691 C CA . TRP A 1 93 ? -8.694 -9.620 12.735 1.00 81.00 93 TRP A CA 1
ATOM 692 C C . TRP A 1 93 ? -9.739 -8.536 13.010 1.00 81.00 93 TRP A C 1
ATOM 694 O O . TRP A 1 93 ? -10.236 -8.445 14.131 1.00 81.00 93 TRP A O 1
ATOM 704 N N . ARG A 1 94 ? -10.166 -7.794 11.980 1.00 77.31 94 ARG A N 1
ATOM 705 C CA . ARG A 1 94 ? -11.230 -6.789 12.103 1.00 77.31 94 ARG A CA 1
ATOM 706 C C . ARG A 1 94 ? -12.546 -7.414 12.561 1.00 77.31 94 ARG A C 1
ATOM 708 O O . ARG A 1 94 ? -13.192 -6.868 13.448 1.00 77.31 94 ARG A O 1
ATOM 715 N N . ALA A 1 95 ? -12.914 -8.577 12.018 1.00 78.19 95 ALA A N 1
ATOM 716 C CA . ALA A 1 95 ? -14.110 -9.301 12.452 1.00 78.19 95 ALA A CA 1
ATOM 717 C C . ALA A 1 95 ? -14.062 -9.659 13.951 1.00 78.19 95 ALA A C 1
ATOM 719 O O . ALA A 1 95 ? -15.048 -9.470 14.656 1.00 78.19 95 ALA A O 1
ATOM 720 N N . ARG A 1 96 ? -12.901 -1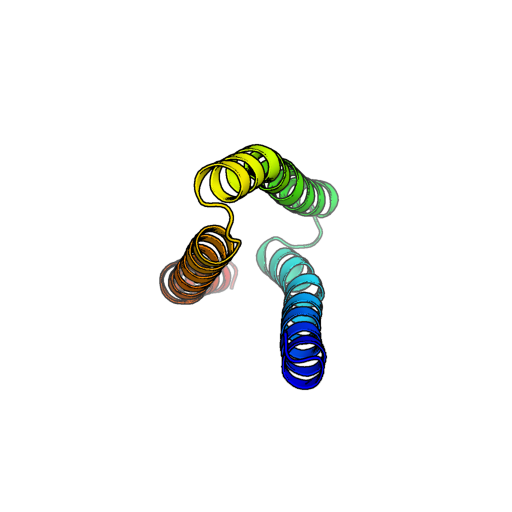0.101 14.458 1.00 77.12 96 ARG A N 1
ATOM 721 C CA . ARG A 1 96 ? -12.701 -10.380 15.892 1.00 77.12 96 ARG A CA 1
ATOM 722 C C . ARG A 1 96 ? -12.739 -9.120 16.755 1.00 77.12 96 ARG A C 1
ATOM 724 O O . ARG A 1 96 ? -13.268 -9.175 17.856 1.00 77.12 96 ARG A O 1
ATOM 731 N N . VAL A 1 97 ? -12.167 -8.007 16.290 1.00 75.06 97 VAL A N 1
ATOM 732 C CA . VAL A 1 97 ? -12.182 -6.728 17.024 1.00 75.06 97 VAL A CA 1
ATOM 733 C C . VAL A 1 97 ? -13.608 -6.198 17.150 1.00 75.06 97 VAL A C 1
ATOM 735 O O . VAL A 1 97 ? -14.014 -5.836 18.248 1.00 75.06 97 VAL A O 1
ATOM 738 N N . ILE A 1 98 ? -14.382 -6.223 16.062 1.00 71.25 98 ILE A N 1
ATOM 739 C CA . ILE A 1 98 ? -15.789 -5.804 16.072 1.00 71.25 98 ILE A CA 1
ATOM 740 C C . ILE A 1 98 ? -16.615 -6.722 16.981 1.00 71.25 98 ILE A C 1
ATOM 742 O O . ILE A 1 98 ? -17.332 -6.221 17.836 1.00 71.25 98 ILE A O 1
ATOM 746 N N . ALA A 1 99 ? -16.460 -8.047 16.873 1.00 74.19 99 ALA A N 1
ATOM 747 C CA . ALA A 1 99 ? -17.181 -9.006 17.718 1.00 74.19 99 ALA A CA 1
ATOM 748 C C . ALA A 1 99 ? -16.852 -8.892 19.217 1.00 74.19 99 ALA A C 1
ATOM 750 O O . ALA A 1 99 ? -17.628 -9.350 20.043 1.00 74.19 99 ALA A O 1
ATOM 751 N N . ARG A 1 100 ? -15.694 -8.321 19.571 1.00 65.19 100 ARG A N 1
ATOM 752 C CA . ARG A 1 100 ? -15.276 -8.106 20.964 1.00 65.19 100 ARG A CA 1
ATOM 753 C C . ARG A 1 100 ? -15.690 -6.734 21.510 1.00 65.19 100 ARG A C 1
ATOM 755 O O . ARG A 1 100 ? -15.612 -6.527 22.715 1.00 65.19 100 ARG A O 1
ATOM 762 N N . ASN A 1 101 ? -16.061 -5.808 20.625 1.00 57.16 101 ASN A N 1
ATOM 763 C CA . ASN A 1 101 ? -16.525 -4.461 20.958 1.00 57.16 101 ASN A CA 1
ATOM 764 C C . ASN A 1 101 ? -18.061 -4.320 20.872 1.00 57.16 101 ASN A C 1
ATOM 766 O O . ASN A 1 101 ? -18.568 -3.250 21.207 1.00 57.16 101 ASN A O 1
ATOM 770 N N . ALA A 1 102 ? -18.769 -5.351 20.394 1.00 53.34 102 ALA A N 1
ATOM 771 C CA . ALA A 1 102 ? -20.226 -5.497 20.456 1.00 53.34 102 ALA A CA 1
ATOM 772 C C . ALA A 1 102 ? -20.631 -6.206 21.754 1.00 53.34 102 ALA A C 1
ATOM 774 O O . ALA A 1 102 ? -21.683 -5.829 22.311 1.00 53.34 102 ALA A O 1
#

Radius of gyration: 17.37 Å; chains: 1; bounding box: 43×25×48 Å

pLDDT: mean 81.4, std 7.77, range [53.34, 91.25]

Foldseek 3Di:
DDVVCVVVVVVVVVVVVVCCVVVVLVVLCVQVNPPPSVVSVVVVVVVVVVVVVCVVVLVVVCVVVVDNVVVVVVVVVVVVVVVCCCVVPVVVVSVVSVVVVD

InterPro domains:
  IPR036259 MFS transporter superfamily [G3DSA:1.20.1250.20] (1-98)
  IPR036259 MFS transporter superfamily [SSF103473] (2-95)

Sequence (102 aa):
HDPLWFVLLSGFVFFAWGEIYSLFPSTCTDTFGTKFAATNAGLLYTAKGTAALLVPAANYLQQSSASWDGVFLVAAGANILASILAIAVLKPWRARVIARNA

Secondary structure (DSSP, 8-state):
--HHHHHHHHHHHHHHHHHHHHHHHHHHHHHH-STTHHHHHHHHHHHHHHHHTTHHHHHHHHHHHSSSHHHHHHHHHHHHHHHHHIIIIIHHHHHHHHHHH-